Protein AF-A0A076N0R5-F1 (afdb_monomer_lite)

Sequence (91 aa):
MSEPFIDTDDIADVATKALTEDGHAGLVHEITGPRLLTFAEAAAEISAALGRPVRYLPVSAAEFAPASSRPMWGRSSRGRRARCWTAATNR

Structure (mmCIF, N/CA/C/O backbone):
data_AF-A0A076N0R5-F1
#
_entry.id   AF-A0A076N0R5-F1
#
loop_
_atom_site.group_PDB
_atom_site.id
_atom_site.type_symbol
_atom_site.label_atom_id
_atom_site.label_alt_id
_atom_site.label_comp_id
_atom_site.label_asym_id
_atom_site.label_entity_id
_atom_site.label_seq_id
_atom_site.pdbx_PDB_ins_code
_atom_site.Cartn_x
_atom_site.Cartn_y
_atom_site.Cartn_z
_atom_site.occupancy
_atom_site.B_iso_or_equiv
_atom_site.auth_seq_id
_atom_site.auth_comp_id
_atom_site.auth_asym_id
_atom_site.auth_atom_id
_atom_site.pdbx_PDB_model_num
ATOM 1 N N . MET A 1 1 ? 4.196 10.886 -12.506 1.00 81.12 1 MET A N 1
ATOM 2 C CA . MET A 1 1 ? 3.371 11.165 -11.316 1.00 81.12 1 MET A CA 1
ATOM 3 C C . MET A 1 1 ? 3.800 10.183 -10.249 1.00 81.12 1 MET A C 1
ATOM 5 O O . MET A 1 1 ? 4.074 9.039 -10.605 1.00 81.12 1 MET A O 1
ATOM 9 N N . SER A 1 2 ? 3.979 10.656 -9.021 1.00 90.94 2 SER A N 1
ATOM 10 C CA . SER A 1 2 ? 4.360 9.804 -7.895 1.00 90.94 2 SER A CA 1
ATOM 11 C C . SER A 1 2 ? 3.108 9.400 -7.132 1.00 90.94 2 SER A C 1
ATOM 13 O O . SER A 1 2 ? 2.223 10.228 -6.931 1.00 90.94 2 SER A O 1
ATOM 15 N N . GLU A 1 3 ? 3.062 8.144 -6.719 1.00 90.94 3 GLU A N 1
ATOM 16 C CA . GLU A 1 3 ? 1.931 7.499 -6.071 1.00 90.94 3 GLU A CA 1
ATOM 17 C C . GLU A 1 3 ? 2.280 7.148 -4.615 1.00 90.94 3 GLU A C 1
ATOM 19 O O . GLU A 1 3 ? 3.442 6.837 -4.309 1.00 90.94 3 GLU A O 1
ATOM 24 N N . PRO A 1 4 ? 1.296 7.184 -3.704 1.00 92.31 4 PRO A N 1
ATOM 25 C CA . PRO A 1 4 ? 1.473 6.783 -2.317 1.00 92.31 4 PRO A CA 1
ATOM 26 C C . PRO A 1 4 ? 1.403 5.256 -2.181 1.00 92.31 4 PRO A C 1
ATOM 28 O O . PRO A 1 4 ? 0.380 4.698 -1.790 1.00 92.31 4 PRO A O 1
ATOM 31 N N . PHE A 1 5 ? 2.496 4.568 -2.507 1.00 92.19 5 PHE A N 1
ATOM 32 C CA . PHE A 1 5 ? 2.630 3.142 -2.203 1.00 92.19 5 PHE A CA 1
ATOM 33 C C . PHE A 1 5 ? 2.634 2.921 -0.689 1.00 92.19 5 PHE A C 1
ATOM 35 O O . PHE A 1 5 ? 3.171 3.745 0.045 1.00 92.19 5 PHE A O 1
ATOM 42 N N . ILE A 1 6 ? 2.048 1.820 -0.228 1.00 93.56 6 ILE A N 1
ATOM 43 C CA . ILE A 1 6 ? 2.050 1.395 1.174 1.00 93.56 6 ILE A CA 1
ATOM 44 C C . ILE A 1 6 ? 2.220 -0.124 1.231 1.00 93.56 6 ILE A C 1
ATOM 46 O O . ILE A 1 6 ? 1.734 -0.827 0.339 1.00 93.56 6 ILE A O 1
ATOM 50 N N . ASP A 1 7 ? 2.925 -0.612 2.249 1.00 90.69 7 ASP A N 1
ATOM 51 C CA . ASP A 1 7 ? 3.036 -2.042 2.506 1.00 90.69 7 ASP A CA 1
ATOM 52 C C . ASP A 1 7 ? 1.730 -2.599 3.104 1.00 90.69 7 ASP A C 1
ATOM 54 O O . ASP A 1 7 ? 0.963 -1.892 3.758 1.00 90.69 7 ASP A O 1
ATOM 58 N N . THR A 1 8 ? 1.434 -3.873 2.851 1.00 93.12 8 THR A N 1
ATOM 59 C CA . THR A 1 8 ? 0.192 -4.477 3.360 1.00 93.12 8 THR A CA 1
ATOM 60 C C . THR A 1 8 ? 0.253 -4.731 4.867 1.00 93.12 8 THR A C 1
ATOM 62 O O . THR A 1 8 ? -0.777 -4.611 5.532 1.00 93.12 8 THR A O 1
ATOM 65 N N . ASP A 1 9 ? 1.432 -5.014 5.421 1.00 93.06 9 ASP A N 1
ATOM 66 C CA . ASP A 1 9 ? 1.624 -5.192 6.861 1.00 93.06 9 ASP A CA 1
ATOM 67 C C . ASP A 1 9 ? 1.406 -3.865 7.603 1.00 93.06 9 ASP A C 1
ATOM 69 O O . ASP A 1 9 ? 0.748 -3.847 8.642 1.00 93.06 9 ASP A O 1
ATOM 73 N N . ASP A 1 10 ? 1.812 -2.733 7.017 1.00 91.19 10 ASP A N 1
ATOM 74 C CA . ASP A 1 10 ? 1.521 -1.402 7.571 1.00 91.19 10 ASP A CA 1
ATOM 75 C C . ASP A 1 10 ? 0.005 -1.128 7.635 1.00 91.19 10 ASP A C 1
ATOM 77 O O . ASP A 1 10 ? -0.504 -0.568 8.612 1.00 91.19 10 ASP A O 1
ATOM 81 N N . ILE A 1 11 ? -0.752 -1.552 6.613 1.00 92.75 11 ILE A N 1
ATOM 82 C CA . ILE A 1 11 ? -2.222 -1.475 6.640 1.00 92.75 11 ILE A CA 1
ATOM 83 C C . ILE A 1 11 ? -2.777 -2.363 7.760 1.00 92.75 11 ILE A C 1
ATOM 85 O O . ILE A 1 11 ? -3.682 -1.937 8.483 1.00 92.75 11 ILE A O 1
ATOM 89 N N . ALA A 1 12 ? -2.264 -3.588 7.903 1.00 94.31 12 ALA A N 1
ATOM 90 C CA . ALA A 1 12 ? -2.717 -4.536 8.917 1.00 94.31 12 ALA A CA 1
ATOM 91 C C . ALA A 1 12 ? -2.462 -4.017 10.340 1.00 94.31 12 ALA A C 1
ATOM 93 O O . ALA A 1 12 ? -3.343 -4.128 11.197 1.00 94.31 12 ALA A O 1
ATOM 94 N N . ASP A 1 13 ? -1.317 -3.384 10.579 1.00 93.81 13 ASP A N 1
ATOM 95 C CA . ASP A 1 13 ? -0.975 -2.766 11.858 1.00 93.81 13 ASP A CA 1
ATOM 96 C C . ASP A 1 13 ? -1.946 -1.637 12.219 1.00 93.81 13 ASP A C 1
ATOM 98 O O . ASP A 1 13 ? -2.453 -1.574 13.345 1.00 93.81 13 ASP A O 1
ATOM 102 N N . VAL A 1 14 ? -2.258 -0.758 11.261 1.00 93.94 14 VAL A N 1
ATOM 103 C CA . VAL A 1 14 ? -3.217 0.338 11.469 1.00 93.94 14 VAL A CA 1
ATOM 104 C C . VAL A 1 14 ? -4.625 -0.204 11.691 1.00 93.94 14 VAL A C 1
ATOM 106 O O . VAL A 1 14 ? -5.318 0.248 12.604 1.00 93.94 14 VAL A O 1
ATOM 109 N N . ALA A 1 15 ? -5.051 -1.183 10.892 1.00 95.00 15 ALA A N 1
ATOM 110 C CA . ALA A 1 15 ? -6.360 -1.808 11.030 1.00 95.00 15 ALA A CA 1
ATOM 111 C C . ALA A 1 15 ? -6.512 -2.503 12.389 1.00 95.00 15 ALA A C 1
ATOM 113 O O . ALA A 1 15 ? -7.552 -2.365 13.028 1.00 95.00 15 ALA A O 1
ATOM 114 N N . THR A 1 16 ? -5.471 -3.199 12.852 1.00 96.62 16 THR A N 1
ATOM 115 C CA . THR A 1 16 ? -5.466 -3.872 14.155 1.00 96.62 16 THR A CA 1
ATOM 116 C C . THR A 1 16 ? -5.687 -2.859 15.270 1.00 96.62 16 THR A C 1
ATOM 118 O O . THR A 1 16 ? -6.660 -2.989 16.006 1.00 96.62 16 THR A O 1
ATOM 121 N N . LYS A 1 17 ? -4.878 -1.793 15.327 1.00 95.75 17 LYS A N 1
ATOM 122 C CA . LYS A 1 17 ? -5.027 -0.729 16.336 1.00 95.75 17 LYS A CA 1
ATOM 123 C C . LYS A 1 17 ? -6.408 -0.083 16.285 1.00 95.75 17 LYS A C 1
ATOM 125 O O . LYS A 1 17 ? -7.072 0.025 17.309 1.00 95.75 17 LYS A O 1
ATOM 130 N N . ALA A 1 18 ? -6.884 0.262 15.089 1.00 95.12 18 ALA A N 1
ATOM 131 C CA . ALA A 1 18 ? -8.181 0.910 14.921 1.00 95.12 18 ALA A CA 1
ATOM 132 C C . ALA A 1 18 ? -9.372 0.038 15.358 1.00 95.12 18 ALA A C 1
ATOM 134 O O . ALA A 1 18 ? -10.423 0.570 15.712 1.00 95.12 18 ALA A O 1
ATOM 135 N N . LEU A 1 19 ? -9.230 -1.290 15.312 1.00 95.12 19 LEU A N 1
ATOM 136 C CA . LEU A 1 19 ? -10.268 -2.230 15.732 1.00 95.12 19 LEU A CA 1
ATOM 137 C C . LEU A 1 19 ? -10.173 -2.617 17.211 1.00 95.12 19 LEU A C 1
ATOM 139 O O . LEU A 1 19 ? -11.187 -3.010 17.785 1.00 95.12 19 LEU A O 1
ATOM 143 N N . THR A 1 20 ? -8.986 -2.545 17.818 1.00 96.38 20 THR A N 1
ATOM 144 C CA . THR A 1 20 ? -8.755 -3.021 19.192 1.00 96.38 20 THR A CA 1
ATOM 145 C C . THR A 1 20 ? -8.604 -1.912 20.227 1.00 96.38 20 THR A C 1
ATOM 147 O O . THR A 1 20 ? -8.714 -2.196 21.417 1.00 96.38 20 THR A O 1
ATOM 150 N N . GLU A 1 21 ? -8.329 -0.678 19.809 1.00 95.25 21 GLU A N 1
ATOM 151 C CA . GLU A 1 21 ? -8.124 0.469 20.697 1.00 95.25 21 GLU A CA 1
ATOM 152 C C . GLU A 1 21 ? -9.323 1.431 20.663 1.00 95.25 21 GLU A C 1
ATOM 154 O O . GLU A 1 21 ? -10.018 1.585 19.654 1.00 95.25 21 GLU A O 1
ATOM 159 N N . ASP A 1 22 ? -9.570 2.104 21.787 1.00 94.12 22 ASP A N 1
ATOM 160 C CA . ASP A 1 22 ? -10.621 3.115 21.887 1.00 94.12 22 ASP A CA 1
ATOM 161 C C . ASP A 1 22 ? -10.278 4.382 21.082 1.00 94.12 22 ASP A C 1
ATOM 163 O O . ASP A 1 22 ? -9.124 4.692 20.802 1.00 94.12 22 ASP A O 1
ATOM 167 N N . GLY A 1 23 ? -11.298 5.172 20.734 1.00 92.88 23 GLY A N 1
ATOM 168 C CA . GLY A 1 23 ? -11.116 6.473 20.070 1.00 92.88 23 GLY A CA 1
ATOM 169 C C . GLY A 1 23 ? -11.034 6.429 18.540 1.00 92.88 23 GLY A C 1
ATOM 170 O O . GLY A 1 23 ? -11.008 7.484 17.910 1.00 92.88 23 GLY A O 1
ATOM 171 N N . HIS A 1 24 ? -11.083 5.241 17.931 1.00 92.06 24 HIS A N 1
ATOM 172 C CA . HIS A 1 24 ? -11.057 5.058 16.473 1.00 92.06 24 HIS A CA 1
ATOM 173 C C . HIS A 1 24 ? -12.448 4.998 15.816 1.00 92.06 24 HIS A C 1
ATOM 175 O O . HIS A 1 24 ? -12.583 5.084 14.592 1.00 92.06 24 HIS A O 1
ATOM 181 N N . ALA A 1 25 ? -13.511 4.893 16.618 1.00 91.75 25 ALA A N 1
ATOM 182 C CA . ALA A 1 25 ? -14.875 4.767 16.121 1.00 91.75 25 ALA A CA 1
ATOM 183 C C . ALA A 1 25 ? -15.305 5.976 15.268 1.00 91.75 25 ALA A C 1
ATOM 185 O O . ALA A 1 25 ? -15.266 7.127 15.701 1.00 91.75 25 ALA A O 1
ATOM 186 N N . GLY A 1 26 ? -15.765 5.699 14.043 1.00 92.31 26 GLY A N 1
ATOM 187 C CA . GLY A 1 26 ? -16.247 6.721 13.110 1.00 92.31 26 GLY A CA 1
ATOM 188 C C . GLY A 1 26 ? -15.149 7.564 12.450 1.00 92.31 26 GLY A C 1
ATOM 189 O O . GLY A 1 26 ? -15.479 8.523 11.745 1.00 92.31 26 GLY A O 1
ATOM 190 N N . LEU A 1 27 ? -13.873 7.219 12.650 1.00 91.81 27 LEU A N 1
ATOM 191 C CA . LEU A 1 27 ? -12.747 7.874 11.992 1.00 91.81 27 LEU A CA 1
ATOM 192 C C . LEU A 1 27 ? -12.430 7.237 10.636 1.00 91.81 27 LEU A C 1
ATOM 194 O O . LEU A 1 27 ? -12.672 6.057 10.394 1.00 91.81 27 LEU A O 1
ATOM 198 N N . VAL A 1 28 ? -11.869 8.054 9.746 1.00 92.94 28 VAL A N 1
ATOM 199 C CA . VAL A 1 28 ? -11.274 7.610 8.483 1.00 92.94 28 VAL A CA 1
ATOM 200 C C . VAL A 1 28 ? -9.768 7.782 8.614 1.00 92.94 28 VAL A C 1
ATOM 202 O O . VAL A 1 28 ? -9.293 8.907 8.778 1.00 92.94 28 VAL A O 1
ATOM 205 N N . HIS A 1 29 ? -9.034 6.673 8.549 1.00 88.69 29 HIS A N 1
ATOM 206 C CA . HIS A 1 29 ? -7.576 6.668 8.573 1.00 88.69 29 HIS A CA 1
ATOM 207 C C . HIS A 1 29 ? -7.043 6.694 7.143 1.00 88.69 29 HIS A C 1
ATOM 209 O O . HIS A 1 29 ? -7.174 5.724 6.402 1.00 88.69 29 HIS A O 1
ATOM 215 N N . GLU A 1 30 ? -6.461 7.825 6.754 1.00 91.62 30 GLU A N 1
ATOM 216 C CA . GLU A 1 30 ? -5.669 7.912 5.532 1.00 91.62 30 GLU A CA 1
ATOM 217 C C . GLU A 1 30 ? -4.223 7.582 5.856 1.00 91.62 30 GLU A C 1
ATOM 219 O O . GLU A 1 30 ? -3.611 8.245 6.696 1.00 91.62 30 GLU A O 1
ATOM 224 N N . ILE A 1 31 ? -3.711 6.552 5.1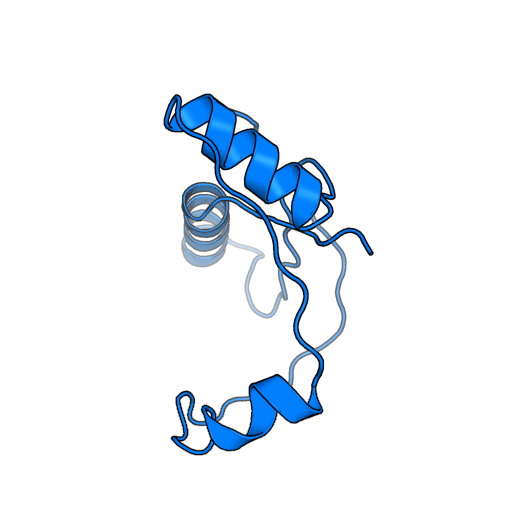93 1.00 91.44 31 ILE A N 1
ATOM 225 C CA . ILE A 1 31 ? -2.380 6.004 5.417 1.00 91.44 31 ILE A CA 1
ATOM 226 C C . ILE A 1 31 ? -1.672 5.828 4.081 1.00 91.44 31 ILE A C 1
ATOM 228 O O . ILE A 1 31 ? -2.285 5.474 3.073 1.00 91.44 31 ILE A O 1
ATOM 232 N N . THR A 1 32 ? -0.376 6.108 4.082 1.00 92.25 32 THR A N 1
ATOM 233 C CA . THR A 1 32 ? 0.525 5.947 2.941 1.00 92.25 32 THR A CA 1
ATOM 234 C C . THR A 1 32 ? 1.841 5.382 3.451 1.00 92.25 32 THR A C 1
ATOM 236 O O . THR A 1 32 ? 2.166 5.544 4.627 1.00 92.25 32 THR A O 1
ATOM 239 N N . GLY A 1 33 ? 2.637 4.784 2.573 1.00 87.88 33 GLY A N 1
ATOM 240 C CA . GLY A 1 33 ? 4.006 4.425 2.910 1.00 87.88 33 GLY A CA 1
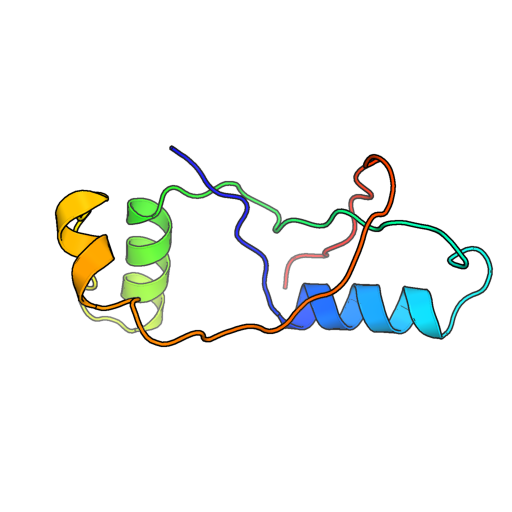ATOM 241 C C . GLY A 1 33 ? 4.898 5.657 3.107 1.00 87.88 33 GLY A C 1
ATOM 242 O O . GLY A 1 33 ? 4.492 6.797 2.837 1.00 87.88 33 GLY A O 1
ATOM 243 N N . PRO A 1 34 ? 6.142 5.441 3.559 1.00 88.06 34 PRO A N 1
ATOM 244 C CA . PRO A 1 34 ? 7.052 6.509 3.977 1.00 88.06 34 PRO A CA 1
ATOM 245 C C . PRO A 1 34 ? 7.579 7.370 2.818 1.00 88.06 34 PRO A C 1
ATOM 247 O O . PRO A 1 34 ? 8.140 8.443 3.046 1.00 88.06 34 PRO A O 1
ATOM 250 N N . ARG A 1 35 ? 7.424 6.916 1.569 1.00 90.19 35 ARG A N 1
ATOM 251 C CA . ARG A 1 35 ? 7.883 7.616 0.365 1.00 90.19 35 ARG A CA 1
ATOM 252 C C . ARG A 1 35 ? 6.847 7.540 -0.746 1.00 90.19 35 ARG A C 1
ATOM 254 O O . ARG A 1 35 ? 6.269 6.491 -1.006 1.00 90.19 35 ARG A O 1
ATOM 261 N N . LEU A 1 36 ? 6.696 8.653 -1.461 1.00 93.38 36 LEU A N 1
ATOM 262 C CA . LEU A 1 36 ? 6.021 8.669 -2.754 1.00 93.38 36 LEU A CA 1
ATOM 263 C C . LEU A 1 36 ? 6.961 8.099 -3.814 1.00 93.38 36 LEU A C 1
ATOM 265 O O . LEU A 1 36 ? 8.120 8.511 -3.889 1.00 93.38 36 LEU A O 1
ATOM 269 N N . LEU A 1 37 ? 6.447 7.202 -4.652 1.00 94.44 37 LEU A N 1
ATOM 270 C CA . LEU A 1 37 ? 7.205 6.581 -5.735 1.00 94.44 37 LEU A CA 1
ATOM 271 C C . LEU A 1 37 ? 6.453 6.739 -7.048 1.00 94.44 37 LEU A C 1
ATOM 273 O O . LEU A 1 37 ? 5.251 6.507 -7.135 1.00 94.44 37 LEU A O 1
ATOM 277 N N . THR A 1 38 ? 7.156 7.096 -8.108 1.00 95.69 38 THR A N 1
ATOM 278 C CA . THR A 1 38 ? 6.670 6.845 -9.462 1.00 95.69 38 THR A CA 1
ATOM 279 C C . THR A 1 38 ? 6.614 5.337 -9.719 1.00 95.69 38 THR A C 1
ATOM 281 O O . THR A 1 38 ? 7.368 4.561 -9.133 1.00 95.69 38 THR A O 1
ATOM 284 N N . PHE A 1 39 ? 5.779 4.896 -10.663 1.00 94.75 39 PHE A N 1
ATOM 285 C CA . PHE A 1 39 ? 5.759 3.483 -11.067 1.00 94.75 39 PHE A CA 1
ATOM 286 C C . PHE A 1 39 ? 7.117 2.973 -11.582 1.00 94.75 39 PHE A C 1
ATOM 288 O O . PHE A 1 39 ? 7.420 1.788 -11.455 1.00 94.75 39 PHE A O 1
ATOM 295 N N . ALA A 1 40 ? 7.946 3.856 -12.148 1.00 95.25 40 ALA A N 1
ATOM 296 C CA . ALA A 1 40 ? 9.299 3.511 -12.569 1.00 95.25 40 ALA A CA 1
ATOM 297 C C . ALA A 1 40 ? 10.225 3.249 -11.370 1.00 95.25 40 ALA A C 1
ATOM 299 O O . ALA A 1 40 ? 10.972 2.275 -11.387 1.00 95.25 40 ALA A O 1
ATOM 300 N N . GLU A 1 41 ? 10.143 4.072 -10.320 1.00 95.69 41 GLU A N 1
ATOM 301 C CA . GLU A 1 41 ? 10.876 3.847 -9.068 1.00 95.69 41 GLU A CA 1
ATOM 302 C C . GLU A 1 41 ? 10.397 2.569 -8.373 1.00 95.69 41 GLU A C 1
ATOM 304 O O . GLU A 1 41 ? 11.222 1.746 -7.995 1.00 95.69 41 GLU A O 1
ATOM 309 N N . ALA A 1 42 ? 9.085 2.326 -8.309 1.00 95.00 42 ALA A N 1
ATOM 310 C CA . ALA A 1 42 ? 8.551 1.076 -7.766 1.00 95.00 42 ALA A CA 1
ATOM 311 C C . ALA A 1 42 ? 9.066 -0.160 -8.534 1.00 95.00 42 ALA A C 1
ATOM 313 O O . ALA A 1 42 ? 9.475 -1.150 -7.932 1.00 95.00 42 ALA A O 1
ATOM 314 N N . ALA A 1 43 ? 9.118 -0.102 -9.871 1.00 96.06 43 ALA A N 1
ATOM 315 C CA . ALA A 1 43 ? 9.700 -1.173 -10.682 1.00 96.06 43 ALA A CA 1
ATOM 316 C C . ALA A 1 43 ? 11.207 -1.366 -10.423 1.00 96.06 43 ALA A C 1
ATOM 318 O O . ALA A 1 43 ? 11.699 -2.495 -10.502 1.00 96.06 43 ALA A O 1
ATOM 319 N N . ALA A 1 44 ? 11.938 -0.294 -10.101 1.00 95.75 44 ALA A N 1
ATOM 320 C CA . ALA A 1 44 ? 13.348 -0.369 -9.732 1.00 95.75 44 ALA A CA 1
ATOM 321 C C . ALA A 1 44 ? 13.546 -1.070 -8.378 1.00 95.75 44 ALA A C 1
ATOM 323 O O . ALA A 1 44 ? 14.384 -1.966 -8.297 1.00 95.75 44 ALA A O 1
ATOM 324 N N . GLU A 1 45 ? 12.730 -0.753 -7.368 1.00 94.75 45 GLU A N 1
ATOM 325 C CA . GLU A 1 45 ? 12.752 -1.439 -6.064 1.00 94.75 45 GLU A CA 1
ATOM 326 C C . GLU A 1 45 ? 12.470 -2.942 -6.220 1.00 94.75 45 GLU A C 1
ATOM 328 O O . GLU A 1 45 ? 13.215 -3.789 -5.726 1.00 94.75 45 GLU A O 1
ATOM 333 N N . ILE A 1 46 ? 11.451 -3.296 -7.013 1.00 94.50 46 ILE A N 1
ATOM 334 C CA . ILE A 1 46 ? 11.129 -4.699 -7.317 1.00 94.50 46 ILE A CA 1
ATOM 335 C C . ILE A 1 46 ? 12.295 -5.382 -8.046 1.00 94.50 46 ILE A C 1
ATOM 337 O O . ILE A 1 46 ? 12.626 -6.531 -7.753 1.00 94.50 46 ILE A O 1
ATOM 341 N N . SER A 1 47 ? 12.932 -4.693 -8.997 1.00 97.56 47 SER A N 1
ATOM 342 C CA . SER A 1 47 ? 14.088 -5.238 -9.718 1.00 97.56 47 SER A CA 1
ATOM 343 C C . SER A 1 47 ? 15.255 -5.530 -8.779 1.00 97.56 47 SER A C 1
ATOM 345 O O . SER A 1 47 ? 15.881 -6.584 -8.898 1.00 97.56 47 SER A O 1
ATOM 347 N N . ALA A 1 48 ? 15.529 -4.617 -7.843 1.00 96.88 48 ALA A N 1
ATOM 348 C CA . ALA A 1 48 ? 16.575 -4.768 -6.840 1.00 96.88 48 ALA A CA 1
ATOM 349 C C . ALA A 1 48 ? 16.290 -5.961 -5.917 1.00 96.88 48 ALA A C 1
ATOM 351 O O . ALA A 1 48 ? 17.172 -6.793 -5.712 1.00 96.88 48 ALA A O 1
ATOM 352 N N . ALA A 1 49 ? 15.048 -6.102 -5.447 1.00 96.00 49 ALA A N 1
ATOM 353 C CA . ALA A 1 49 ? 14.635 -7.212 -4.591 1.00 96.00 49 ALA A CA 1
ATOM 354 C C . ALA A 1 49 ? 14.686 -8.578 -5.302 1.00 96.00 49 ALA A C 1
ATOM 356 O O . ALA A 1 49 ? 15.048 -9.583 -4.695 1.00 96.00 49 ALA A O 1
ATOM 357 N N . LEU A 1 50 ? 14.336 -8.633 -6.592 1.00 96.62 50 LEU A N 1
ATOM 358 C CA . LEU A 1 50 ? 14.312 -9.879 -7.367 1.00 96.62 50 LEU A CA 1
ATOM 359 C C . LEU A 1 50 ? 15.652 -10.231 -8.035 1.00 96.62 50 LEU A C 1
ATOM 361 O O . LEU A 1 50 ? 15.782 -11.332 -8.572 1.00 96.62 50 LEU A O 1
ATOM 365 N N . GLY A 1 51 ? 16.611 -9.303 -8.093 1.00 97.31 51 GLY A N 1
ATOM 366 C CA . GLY A 1 51 ? 17.874 -9.481 -8.819 1.00 97.31 51 GLY A CA 1
ATOM 367 C C . GLY A 1 51 ? 17.713 -9.638 -10.339 1.00 97.31 51 GLY A C 1
ATOM 368 O O . GLY A 1 51 ? 18.607 -10.154 -11.009 1.00 97.31 51 GLY A O 1
ATOM 369 N N . ARG A 1 52 ? 16.573 -9.224 -10.905 1.00 97.19 52 ARG A N 1
ATOM 370 C CA . ARG A 1 52 ? 16.282 -9.301 -12.347 1.00 97.19 52 ARG A CA 1
ATOM 371 C C . ARG A 1 52 ? 15.535 -8.054 -12.819 1.00 97.19 52 ARG A C 1
ATOM 373 O O . ARG A 1 52 ? 14.778 -7.481 -12.040 1.00 97.19 52 ARG A O 1
ATOM 380 N N . PRO A 1 53 ? 15.689 -7.645 -14.089 1.00 96.31 53 PRO A N 1
ATOM 381 C CA . PRO A 1 53 ? 15.087 -6.410 -14.573 1.00 96.31 53 PRO A CA 1
ATOM 382 C C . PRO A 1 53 ? 13.558 -6.508 -14.659 1.00 96.31 53 PRO A C 1
ATOM 384 O O . PRO A 1 53 ? 13.013 -7.373 -15.346 1.00 96.31 53 PRO A O 1
ATOM 387 N N . VAL A 1 54 ? 12.876 -5.559 -14.023 1.00 97.06 54 VAL A N 1
ATOM 388 C CA . VAL A 1 54 ? 11.442 -5.277 -14.148 1.00 97.06 54 VAL A CA 1
ATOM 389 C C . VAL A 1 54 ? 11.290 -3.860 -14.694 1.00 97.06 54 VAL A C 1
ATOM 391 O O . VAL A 1 54 ? 11.959 -2.932 -14.245 1.00 97.06 54 VAL A O 1
ATOM 394 N N . ARG A 1 55 ? 10.429 -3.677 -15.701 1.00 94.75 55 ARG A N 1
ATOM 395 C CA . ARG A 1 55 ? 10.192 -2.368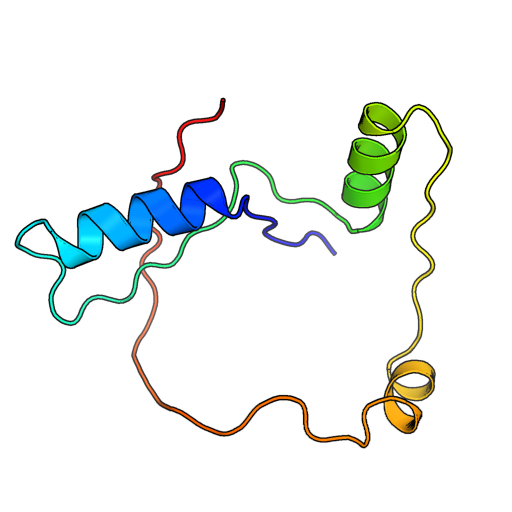 -16.322 1.00 94.75 55 ARG A CA 1
ATOM 396 C C . ARG A 1 55 ? 8.726 -1.990 -16.244 1.00 94.75 55 ARG A C 1
ATOM 398 O O . ARG A 1 55 ? 7.861 -2.790 -16.590 1.00 94.75 55 ARG A O 1
ATOM 405 N N . TYR A 1 56 ? 8.476 -0.746 -15.861 1.00 94.00 56 TYR A N 1
ATOM 406 C CA . TYR A 1 56 ? 7.166 -0.135 -16.005 1.00 94.00 56 TYR A CA 1
ATOM 407 C C . TYR A 1 56 ? 6.939 0.282 -17.464 1.00 94.00 56 TYR A C 1
ATOM 409 O O . TYR A 1 56 ? 7.747 1.016 -18.035 1.00 94.00 56 TYR A O 1
ATOM 417 N N . LEU A 1 57 ? 5.841 -0.190 -18.058 1.00 93.88 57 LEU A N 1
ATOM 418 C CA . LEU A 1 57 ? 5.371 0.218 -19.380 1.00 93.88 57 LEU A CA 1
ATOM 419 C C . LEU A 1 57 ? 4.029 0.941 -19.204 1.00 93.88 57 LEU A C 1
ATOM 421 O O . LEU A 1 57 ? 3.035 0.278 -18.900 1.00 93.88 57 LEU A O 1
ATOM 425 N N . PRO A 1 58 ? 3.980 2.277 -19.342 1.00 89.44 58 PRO A N 1
ATOM 426 C CA . PRO A 1 58 ? 2.721 2.999 -19.252 1.00 89.44 58 PRO A CA 1
ATOM 427 C C . PRO A 1 58 ? 1.820 2.616 -20.429 1.00 89.44 58 PRO A C 1
ATOM 429 O O . PRO A 1 58 ? 2.263 2.625 -21.576 1.00 89.44 58 PRO A O 1
ATOM 432 N N . VAL A 1 59 ? 0.556 2.323 -20.137 1.00 90.50 59 VAL A N 1
ATOM 433 C CA . VAL A 1 59 ? -0.496 2.128 -21.144 1.00 90.50 59 VAL A CA 1
ATOM 434 C C . VAL A 1 59 ? -1.491 3.277 -21.061 1.00 90.50 59 VAL A C 1
ATOM 436 O O . VAL A 1 59 ? -1.750 3.822 -19.985 1.00 90.50 59 VAL A O 1
ATOM 439 N N . SER A 1 60 ? -2.044 3.674 -22.199 1.00 88.81 60 SER A N 1
ATOM 440 C CA . SER A 1 60 ? -3.099 4.679 -22.254 1.00 88.81 60 SER A CA 1
ATOM 441 C C . SER A 1 60 ? -4.406 4.144 -21.664 1.00 88.81 60 SER A C 1
ATOM 443 O O . SER A 1 60 ? -4.672 2.941 -21.642 1.00 88.81 60 SER A O 1
ATOM 445 N N . ALA A 1 61 ? -5.282 5.053 -21.233 1.00 82.88 61 ALA A N 1
ATOM 446 C CA . ALA A 1 61 ? -6.611 4.676 -20.749 1.00 82.88 61 ALA A CA 1
ATOM 447 C C . ALA A 1 61 ? -7.434 3.920 -21.813 1.00 82.88 61 ALA A C 1
ATOM 449 O O . ALA A 1 61 ? -8.197 3.016 -21.476 1.00 82.88 61 ALA A O 1
ATOM 450 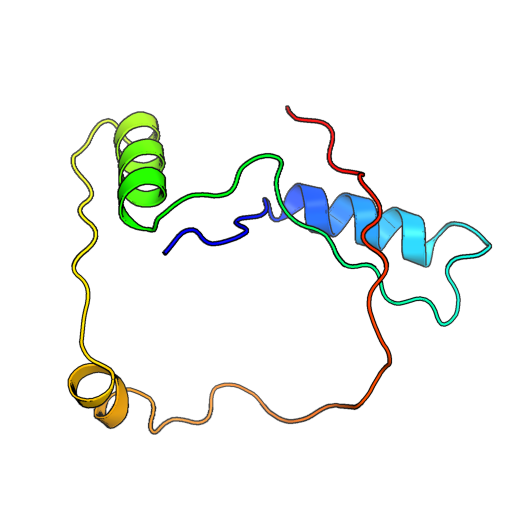N N . ALA A 1 62 ? -7.252 4.260 -23.096 1.00 84.94 62 ALA A N 1
ATOM 451 C CA . ALA A 1 62 ? -7.907 3.580 -24.211 1.00 84.94 62 ALA A CA 1
ATOM 452 C C . ALA A 1 62 ? -7.412 2.134 -24.382 1.00 84.94 62 ALA A C 1
ATOM 454 O O . ALA A 1 62 ? -8.218 1.247 -24.648 1.00 84.94 62 ALA A O 1
ATOM 455 N N . GLU A 1 63 ? -6.116 1.885 -24.179 1.00 83.88 63 GLU A N 1
ATOM 456 C CA . GLU A 1 63 ? -5.532 0.536 -24.193 1.00 83.88 63 GLU A CA 1
ATOM 457 C C . GLU A 1 63 ? -5.960 -0.294 -22.974 1.00 83.88 63 GLU A C 1
ATOM 459 O O . GLU A 1 63 ? -6.110 -1.510 -23.078 1.00 83.88 63 GLU A O 1
ATOM 464 N N . PHE A 1 64 ? -6.210 0.351 -21.831 1.00 77.25 64 PHE A N 1
ATOM 465 C CA . PHE A 1 64 ? -6.673 -0.314 -20.610 1.00 77.25 64 PHE A CA 1
ATOM 466 C C . PHE A 1 64 ? -8.163 -0.722 -20.670 1.00 77.25 64 PHE A C 1
ATOM 468 O O . PHE A 1 64 ? -8.542 -1.790 -20.191 1.00 77.25 64 PHE A O 1
ATOM 475 N N . ALA A 1 65 ? -9.017 0.095 -21.299 1.00 69.19 65 ALA A N 1
ATOM 476 C CA . ALA A 1 65 ? -10.478 -0.054 -21.298 1.00 69.19 65 ALA A CA 1
ATOM 477 C C . ALA A 1 65 ? -11.057 -1.401 -21.807 1.00 69.19 65 ALA A C 1
ATOM 479 O O . ALA A 1 65 ? -11.969 -1.919 -21.155 1.00 69.19 65 ALA A O 1
ATOM 480 N N . PRO A 1 66 ? -10.603 -2.009 -22.925 1.00 58.97 66 PRO A N 1
ATOM 481 C CA . PRO A 1 66 ? -11.248 -3.215 -23.455 1.00 58.97 66 PRO A CA 1
ATOM 482 C C . PRO A 1 66 ? -11.034 -4.471 -22.589 1.00 58.97 66 PRO A C 1
ATOM 484 O O . PRO A 1 66 ? -11.850 -5.391 -22.651 1.00 58.97 66 PRO A O 1
ATOM 487 N N . ALA A 1 67 ? -9.999 -4.508 -21.738 1.00 57.38 67 ALA A N 1
ATOM 488 C CA . ALA A 1 67 ? -9.712 -5.646 -20.856 1.00 57.38 67 ALA A CA 1
ATOM 489 C C . ALA A 1 67 ? -10.509 -5.626 -19.532 1.00 57.38 67 ALA A C 1
ATOM 491 O O . ALA A 1 67 ? -10.707 -6.670 -18.910 1.00 57.38 67 ALA A O 1
ATOM 492 N N . SER A 1 68 ? -10.998 -4.457 -19.104 1.00 58.69 68 SER A N 1
ATOM 493 C CA . SER A 1 68 ? -11.627 -4.244 -17.788 1.00 58.69 68 SER A CA 1
ATOM 494 C C . SER A 1 68 ? -13.159 -4.322 -17.787 1.00 58.69 68 SER A C 1
ATOM 496 O O . SER A 1 68 ? -13.791 -3.994 -16.786 1.00 58.69 68 SER A O 1
ATOM 498 N N . SER A 1 69 ? -13.786 -4.780 -18.876 1.00 54.97 69 SER A N 1
ATOM 499 C CA . SER A 1 69 ? -15.253 -4.916 -18.985 1.00 54.97 69 SER A CA 1
ATOM 500 C C . SER A 1 69 ? -15.861 -6.000 -18.075 1.00 54.97 69 SER A C 1
ATOM 502 O O . SER A 1 69 ? -17.083 -6.151 -18.017 1.00 54.97 69 SER A O 1
ATOM 504 N N . ARG A 1 70 ? -15.035 -6.731 -17.314 1.00 51.38 70 ARG A N 1
ATOM 505 C CA . ARG A 1 70 ? -15.488 -7.620 -16.237 1.00 51.38 70 ARG A CA 1
ATOM 506 C C . ARG A 1 70 ? -15.576 -6.826 -14.929 1.00 51.38 70 ARG A C 1
ATOM 508 O O . ARG A 1 70 ? -14.551 -6.331 -14.464 1.00 51.38 70 ARG A O 1
ATOM 515 N N . PRO A 1 71 ? -16.754 -6.718 -14.293 1.00 51.72 71 PRO A N 1
ATOM 516 C CA . PRO A 1 71 ? -16.871 -5.991 -13.038 1.00 51.72 71 PRO A CA 1
ATOM 517 C C . PRO A 1 71 ? -16.106 -6.740 -11.937 1.00 51.72 71 PRO A C 1
ATOM 519 O O . PRO A 1 71 ? -16.488 -7.844 -11.559 1.00 51.72 71 PRO A O 1
ATOM 522 N N . MET A 1 72 ? -15.017 -6.145 -11.440 1.00 57.50 72 MET A N 1
ATOM 523 C CA . MET A 1 72 ? -14.184 -6.720 -10.371 1.00 57.50 72 MET A CA 1
ATOM 524 C C . MET A 1 72 ? -14.617 -6.281 -8.961 1.00 57.50 72 MET A C 1
ATOM 526 O O . MET A 1 72 ? -14.191 -6.888 -7.985 1.00 57.50 72 MET A O 1
ATOM 530 N N . TRP A 1 73 ? -15.475 -5.264 -8.808 1.00 50.88 73 TRP A N 1
ATOM 531 C CA . TRP A 1 73 ? -15.834 -4.764 -7.476 1.00 50.88 73 TRP A CA 1
ATOM 532 C C . TRP A 1 73 ? -17.273 -4.244 -7.372 1.00 50.88 73 TRP A C 1
ATOM 534 O O . TRP A 1 73 ? -17.696 -3.365 -8.126 1.00 50.88 73 TRP A O 1
ATOM 544 N N . GLY A 1 74 ? -18.025 -4.782 -6.408 1.00 37.44 74 GLY A N 1
ATOM 545 C CA . GLY A 1 74 ? -19.378 -4.363 -6.042 1.00 37.44 74 GLY A CA 1
ATOM 546 C C . GLY A 1 74 ? -19.393 -3.442 -4.814 1.00 37.44 74 GLY A C 1
ATOM 547 O O . GLY A 1 74 ? -18.903 -3.813 -3.760 1.00 37.44 74 GLY A O 1
ATOM 548 N N . ARG A 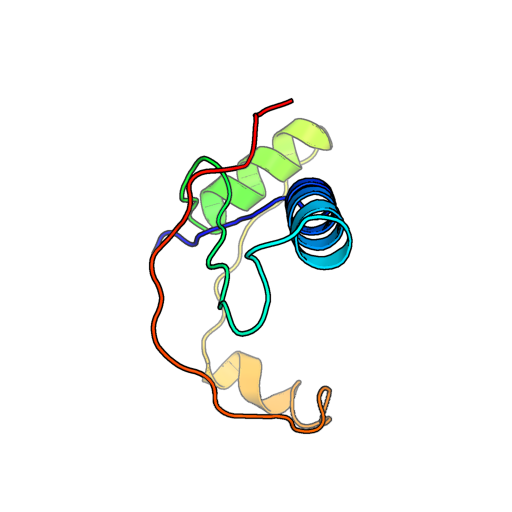1 75 ? -19.975 -2.247 -5.005 1.00 50.69 75 ARG A N 1
ATOM 549 C CA . ARG A 1 75 ? -20.478 -1.205 -4.069 1.00 50.69 75 ARG A CA 1
ATOM 550 C C . ARG A 1 75 ? -20.176 -1.296 -2.557 1.00 50.69 75 ARG A C 1
ATOM 552 O O . ARG A 1 75 ? -20.715 -2.166 -1.891 1.00 50.69 75 ARG A O 1
ATOM 559 N N . SER A 1 76 ? -19.620 -0.199 -2.017 1.00 44.47 76 SER A N 1
ATOM 560 C CA . SER A 1 76 ? -20.078 0.567 -0.819 1.00 44.47 76 SER A CA 1
ATOM 561 C C . SER A 1 76 ? -18.970 1.549 -0.391 1.00 44.47 76 SER A C 1
ATOM 563 O O . SER A 1 76 ? -17.809 1.207 -0.553 1.00 44.47 76 SER A O 1
ATOM 565 N N . SER A 1 77 ? -19.137 2.731 0.205 1.00 42.78 77 SER A N 1
ATOM 566 C CA . SER A 1 77 ? -20.191 3.742 0.375 1.00 42.78 77 SER A CA 1
ATOM 567 C C . SER A 1 77 ? -19.530 4.935 1.105 1.00 42.78 77 SER A C 1
ATOM 569 O O . SER A 1 77 ? -18.687 4.722 1.965 1.00 42.78 77 SER A O 1
ATOM 571 N N . ARG A 1 78 ? -19.921 6.169 0.749 1.00 50.25 78 ARG A N 1
ATOM 572 C CA . ARG A 1 78 ? -19.685 7.487 1.401 1.00 50.25 78 ARG A CA 1
ATOM 573 C C . ARG A 1 78 ? -19.018 7.516 2.801 1.00 50.25 78 ARG A C 1
ATOM 575 O O . ARG A 1 78 ? -19.590 7.007 3.756 1.00 50.25 78 ARG A O 1
ATOM 582 N N . GLY A 1 79 ? -17.970 8.336 2.960 1.00 36.97 79 GLY A N 1
ATOM 583 C CA . GLY A 1 79 ? -17.452 8.786 4.266 1.00 36.97 79 GLY A CA 1
ATOM 584 C C . GLY A 1 79 ? -16.412 9.909 4.135 1.00 36.97 79 GLY A C 1
ATOM 585 O O . GLY A 1 79 ? -15.758 10.004 3.112 1.00 36.97 79 GLY A O 1
ATOM 586 N N . ARG A 1 80 ? -16.335 10.823 5.107 1.00 43.78 80 ARG A N 1
ATOM 587 C CA . ARG A 1 80 ? -15.751 12.180 5.020 1.00 43.78 80 ARG A CA 1
ATOM 588 C C . ARG A 1 80 ? -14.215 12.255 5.147 1.00 43.78 80 ARG A C 1
ATOM 590 O O . ARG A 1 80 ? -13.586 11.401 5.750 1.00 43.78 80 ARG A O 1
ATOM 597 N N . ARG A 1 81 ? -13.689 13.374 4.624 1.00 47.34 81 ARG A N 1
ATOM 598 C CA . ARG A 1 81 ? -12.304 13.892 4.610 1.00 47.34 81 ARG A CA 1
ATOM 599 C C . ARG A 1 81 ? -11.442 13.545 5.850 1.00 47.34 81 ARG A C 1
ATOM 601 O O . ARG A 1 81 ? -11.598 14.165 6.896 1.00 47.34 81 ARG A O 1
ATOM 608 N N . ALA A 1 82 ? -10.508 12.611 5.685 1.00 41.41 82 ALA A N 1
ATOM 609 C CA . ALA A 1 82 ? -9.086 12.899 5.488 1.00 41.41 82 ALA A CA 1
ATOM 610 C C . ALA A 1 82 ? -8.368 13.878 6.444 1.00 41.41 82 ALA A C 1
ATOM 612 O O . ALA A 1 82 ? -8.244 15.070 6.148 1.00 41.41 82 ALA A O 1
ATOM 613 N N . ARG A 1 83 ? -7.828 13.381 7.564 1.00 43.28 83 ARG A N 1
ATOM 614 C CA . ARG A 1 83 ? -6.622 13.955 8.188 1.00 43.28 83 ARG A CA 1
ATOM 615 C C . ARG A 1 83 ? -5.625 12.824 8.414 1.00 43.28 83 ARG A C 1
ATOM 617 O O . ARG A 1 83 ? -5.846 11.977 9.274 1.00 43.28 83 ARG A O 1
ATOM 624 N N . CYS A 1 84 ? -4.576 12.832 7.595 1.00 42.41 84 CYS A N 1
ATOM 625 C CA . CYS A 1 84 ? -3.497 11.852 7.564 1.00 42.41 84 CYS A CA 1
ATOM 626 C C . CYS A 1 84 ? -2.835 11.723 8.944 1.00 42.41 84 CYS A C 1
ATOM 628 O O . CYS A 1 84 ? -2.412 12.720 9.537 1.00 42.41 84 CYS A O 1
ATOM 630 N N . TRP A 1 85 ? -2.798 10.498 9.459 1.00 44.44 85 TRP A N 1
ATOM 631 C CA . TRP A 1 85 ? -2.083 10.140 10.679 1.00 44.44 85 TRP A CA 1
ATOM 632 C C . TRP A 1 85 ? -0.792 9.448 10.244 1.00 44.44 85 TRP A C 1
ATOM 634 O O . TRP A 1 85 ? -0.840 8.456 9.522 1.00 44.44 85 TRP A O 1
ATOM 644 N N . THR A 1 86 ? 0.364 9.970 10.649 1.00 49.50 86 THR A N 1
ATOM 645 C CA . THR A 1 86 ? 1.658 9.366 10.315 1.00 49.50 86 THR A CA 1
ATOM 646 C C . THR A 1 86 ? 1.914 8.182 11.246 1.00 49.50 86 THR A C 1
ATOM 648 O O . THR A 1 86 ? 2.448 8.350 12.340 1.00 49.50 86 THR A O 1
ATOM 651 N N . ALA A 1 87 ? 1.518 6.981 10.834 1.00 48.25 87 ALA A N 1
ATOM 652 C CA . ALA A 1 87 ? 1.915 5.742 11.490 1.00 48.25 87 ALA A CA 1
ATOM 653 C C . ALA A 1 87 ? 2.205 4.673 10.434 1.00 48.25 87 ALA A C 1
ATOM 655 O O . ALA A 1 87 ? 1.285 4.068 9.902 1.00 48.25 87 ALA A O 1
ATOM 656 N N . ALA A 1 88 ? 3.490 4.477 10.150 1.00 44.69 88 ALA A N 1
ATOM 657 C CA . ALA A 1 88 ? 4.053 3.249 9.598 1.00 44.69 88 ALA A CA 1
ATOM 658 C C . ALA A 1 88 ? 5.571 3.324 9.804 1.00 44.69 88 ALA A C 1
ATOM 660 O O . ALA A 1 88 ? 6.300 4.061 9.136 1.00 44.69 88 ALA A O 1
ATOM 661 N N . THR A 1 89 ? 6.017 2.674 10.871 1.00 45.97 89 THR A N 1
ATOM 662 C CA . THR A 1 89 ? 7.415 2.506 11.250 1.00 45.97 89 THR A CA 1
ATOM 663 C C . THR A 1 89 ? 8.084 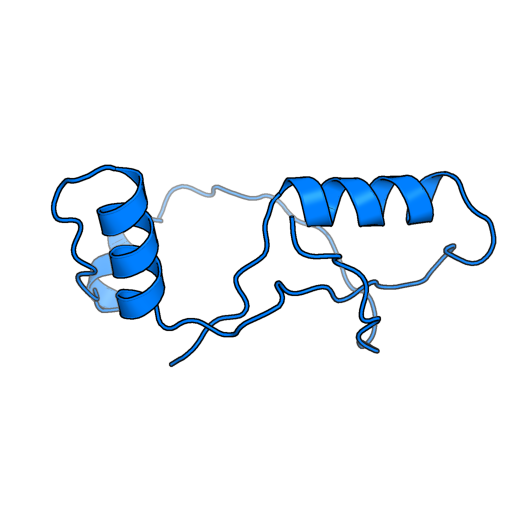1.550 10.272 1.00 45.97 89 THR A C 1
ATOM 665 O O . THR A 1 89 ? 7.849 0.351 10.327 1.00 45.97 89 THR A O 1
ATOM 668 N N . ASN A 1 90 ? 8.939 2.111 9.419 1.00 41.44 90 ASN A N 1
ATOM 669 C CA . ASN A 1 90 ? 9.821 1.418 8.485 1.00 41.44 90 ASN A CA 1
ATOM 670 C C . ASN A 1 90 ? 10.587 0.263 9.166 1.00 41.44 90 ASN A C 1
ATOM 672 O O . ASN A 1 90 ? 11.491 0.524 9.970 1.00 41.44 90 ASN A O 1
ATOM 676 N N . ARG A 1 91 ? 10.254 -0.984 8.819 1.00 40.53 91 ARG A N 1
ATOM 677 C CA . ARG A 1 91 ? 11.188 -2.115 8.890 1.00 40.53 91 ARG A CA 1
ATOM 678 C C . ARG A 1 91 ? 11.892 -2.260 7.547 1.00 40.53 91 ARG A C 1
ATOM 680 O O . ARG A 1 91 ? 11.207 -2.116 6.517 1.00 40.53 91 ARG A O 1
#

Organism: NCBI:txid1068978

Secondary structure (DSSP, 8-state):
-EE----HHHHHHHHHHHHHSTT-TT-------SS-EEHHHHHHHHHHHHTS--------HHHHGGG--S---------------------

Radius of gyration: 17.11 Å; chains: 1; bounding box: 38×24×46 Å

InterPro domains:
  IPR036291 NAD(P)-binding domain superfamily [SSF51735] (4-67)
  IPR051604 Ergot Alkaloid Biosynthesis Oxidoreductase [PTHR43162] (4-65)

pLDDT: mean 79.54, std 20.9, range [36.97, 97.56]

Foldseek 3Di:
DWDQADDVVQVVVVVVCLVPDPPNPQDDEDDGDPDTGDPQRVQVVVCVVVVHHGGDDDDDPVRVPVVCPDDPDDDDDDDDDDDYDDDDDDD